Protein AF-A0A9D2BY77-F1 (afdb_monomer_lite)

Structure (mmCIF, N/CA/C/O backbone):
data_AF-A0A9D2BY77-F1
#
_entry.id   AF-A0A9D2BY77-F1
#
loop_
_atom_site.group_PDB
_atom_site.id
_atom_site.type_symbol
_atom_site.label_atom_id
_atom_site.label_alt_id
_atom_site.label_comp_id
_atom_site.label_asym_id
_atom_site.label_entity_id
_atom_site.label_seq_id
_atom_site.pdbx_PDB_ins_code
_atom_site.Cartn_x
_atom_site.Cartn_y
_atom_site.Cartn_z
_atom_site.occupancy
_atom_site.B_iso_or_equiv
_atom_site.auth_seq_id
_atom_site.auth_comp_id
_atom_site.auth_asym_id
_atom_site.auth_atom_id
_atom_site.pdbx_PDB_model_num
ATOM 1 N N . MET A 1 1 ? 2.249 -3.096 -17.910 1.00 87.75 1 MET A N 1
ATOM 2 C CA . MET A 1 1 ? 3.053 -2.741 -16.717 1.00 87.75 1 MET A CA 1
ATOM 3 C C . MET A 1 1 ? 3.579 -1.330 -16.914 1.00 87.75 1 MET A C 1
ATOM 5 O O . MET A 1 1 ? 4.330 -1.114 -17.855 1.00 87.75 1 MET A O 1
ATOM 9 N N . ILE A 1 2 ? 3.161 -0.394 -16.065 1.00 91.25 2 ILE A N 1
ATOM 10 C CA . ILE A 1 2 ? 3.477 1.042 -16.143 1.00 91.25 2 ILE A CA 1
ATOM 11 C C . ILE A 1 2 ? 4.696 1.372 -15.283 1.00 91.25 2 ILE A C 1
ATOM 13 O O . ILE A 1 2 ? 5.605 2.080 -15.707 1.00 91.25 2 ILE A O 1
ATOM 17 N N . LEU A 1 3 ? 4.724 0.842 -14.060 1.00 93.25 3 LEU A N 1
ATOM 18 C CA . LEU A 1 3 ? 5.767 1.127 -13.084 1.00 93.25 3 LEU A CA 1
ATOM 19 C C . LEU A 1 3 ? 6.097 -0.130 -12.286 1.00 93.25 3 LEU A C 1
ATOM 21 O O . LEU A 1 3 ? 5.210 -0.898 -11.926 1.00 93.25 3 LEU A O 1
ATOM 25 N N . ARG A 1 4 ? 7.379 -0.315 -11.967 1.00 94.44 4 ARG A N 1
ATOM 26 C CA . ARG A 1 4 ? 7.849 -1.388 -11.088 1.00 94.44 4 ARG A CA 1
ATOM 27 C C . ARG A 1 4 ? 8.745 -0.840 -9.981 1.00 94.44 4 ARG A C 1
ATOM 29 O O . ARG A 1 4 ? 9.755 -0.176 -10.245 1.00 94.44 4 ARG A O 1
ATOM 36 N N . ILE A 1 5 ? 8.399 -1.174 -8.743 1.00 94.25 5 ILE A N 1
ATOM 37 C CA . ILE A 1 5 ? 9.109 -0.798 -7.521 1.00 94.25 5 ILE A CA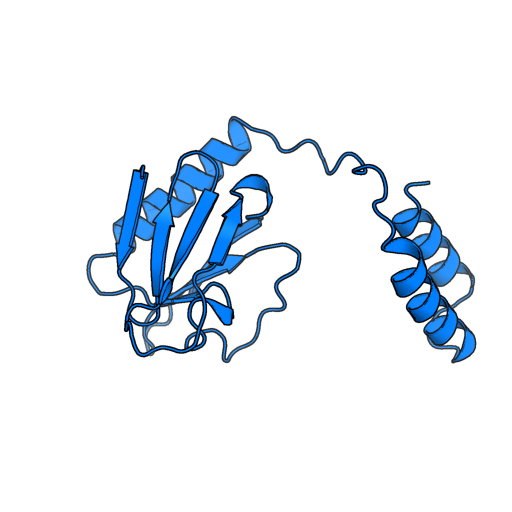 1
ATOM 38 C C . ILE A 1 5 ? 9.574 -2.074 -6.818 1.00 94.25 5 ILE A C 1
ATOM 40 O O . ILE A 1 5 ? 8.787 -2.778 -6.193 1.00 94.25 5 ILE A O 1
ATOM 44 N N . THR A 1 6 ? 10.868 -2.373 -6.907 1.00 94.12 6 THR A N 1
ATOM 45 C CA . THR A 1 6 ? 11.474 -3.508 -6.196 1.00 94.12 6 THR A CA 1
ATOM 46 C C . THR A 1 6 ? 11.789 -3.103 -4.760 1.00 94.12 6 THR A C 1
ATOM 48 O O . THR A 1 6 ? 12.708 -2.318 -4.529 1.00 94.12 6 THR A O 1
ATOM 51 N N . GLY A 1 7 ? 11.028 -3.606 -3.793 1.00 90.62 7 GLY A N 1
ATOM 52 C CA . GLY A 1 7 ? 11.267 -3.345 -2.380 1.00 90.62 7 GLY A CA 1
ATOM 53 C C . GLY A 1 7 ? 11.995 -4.466 -1.649 1.00 90.62 7 GLY A C 1
ATOM 54 O O . GLY A 1 7 ? 12.227 -5.544 -2.193 1.00 90.62 7 GLY A O 1
ATOM 55 N N . GLY A 1 8 ? 12.326 -4.209 -0.383 1.00 89.94 8 GLY A N 1
ATOM 56 C CA . GLY A 1 8 ? 12.996 -5.188 0.484 1.00 89.94 8 GLY A CA 1
ATOM 57 C C . GLY A 1 8 ? 12.108 -6.379 0.865 1.00 89.94 8 GLY A C 1
ATOM 58 O O . GLY A 1 8 ? 12.584 -7.502 0.959 1.00 89.94 8 GLY A O 1
ATOM 59 N N . THR A 1 9 ? 10.805 -6.147 1.045 1.00 90.62 9 THR A N 1
ATOM 60 C CA . THR A 1 9 ? 9.824 -7.185 1.410 1.00 90.62 9 THR A CA 1
ATOM 61 C C . THR A 1 9 ? 9.049 -7.716 0.214 1.00 90.62 9 THR A C 1
ATOM 63 O O . THR A 1 9 ? 8.653 -8.880 0.181 1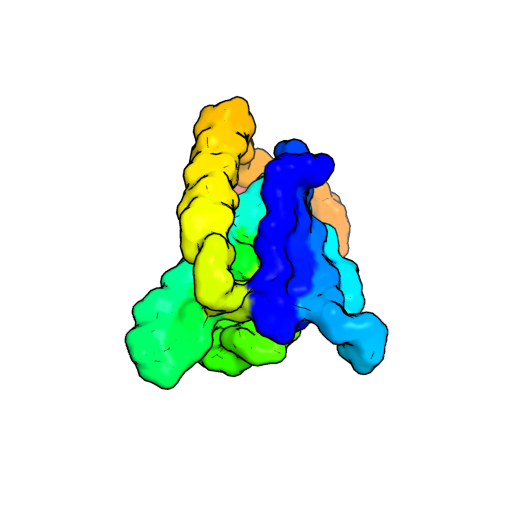.00 90.62 9 THR A O 1
ATOM 66 N N . SER A 1 10 ? 8.745 -6.841 -0.741 1.00 92.62 10 SER A N 1
ATOM 67 C CA . SER A 1 10 ? 7.868 -7.146 -1.865 1.00 92.62 10 SER A CA 1
ATOM 68 C C . SER A 1 10 ? 8.195 -6.259 -3.057 1.00 92.62 10 SER A C 1
ATOM 70 O O . SER A 1 10 ? 8.748 -5.169 -2.912 1.00 92.62 10 SER A O 1
ATOM 72 N N . ILE A 1 11 ? 7.823 -6.721 -4.238 1.00 94.94 11 ILE A N 1
ATOM 73 C CA . ILE A 1 11 ? 7.885 -6.013 -5.506 1.00 94.94 11 ILE A CA 1
ATOM 74 C C . ILE A 1 11 ? 6.473 -5.524 -5.808 1.00 94.94 11 ILE A C 1
ATOM 76 O O . ILE A 1 11 ? 5.534 -6.315 -5.808 1.00 94.94 11 ILE A O 1
ATOM 80 N N . LEU A 1 12 ? 6.330 -4.227 -6.061 1.00 95.94 12 LEU A N 1
ATOM 81 C CA . LEU A 1 12 ? 5.085 -3.629 -6.526 1.00 95.94 12 LEU A CA 1
ATOM 82 C C . LEU A 1 12 ? 5.166 -3.384 -8.026 1.00 95.94 12 LEU A C 1
ATOM 84 O O . LEU A 1 12 ? 6.120 -2.777 -8.515 1.00 95.94 12 LEU A O 1
ATOM 88 N N . GLU A 1 13 ? 4.138 -3.811 -8.739 1.00 95.75 13 GLU A N 1
ATOM 89 C CA . GLU A 1 13 ? 3.970 -3.597 -10.168 1.00 95.75 13 GLU A CA 1
ATOM 90 C C . GLU A 1 13 ? 2.637 -2.915 -10.417 1.00 95.75 13 GLU A C 1
ATOM 92 O O . GLU A 1 13 ? 1.576 -3.449 -10.110 1.00 95.75 13 GLU A O 1
ATOM 97 N N . LEU A 1 14 ? 2.706 -1.709 -10.958 1.00 94.88 14 LEU A N 1
ATOM 98 C CA . LEU A 1 14 ? 1.555 -0.928 -11.363 1.00 94.88 14 LEU A CA 1
ATOM 99 C C . LEU A 1 14 ? 1.182 -1.285 -12.803 1.00 94.88 14 LEU A C 1
ATOM 101 O O . LEU A 1 14 ? 2.033 -1.271 -13.702 1.00 94.88 14 LEU A O 1
ATOM 105 N N . TYR A 1 15 ? -0.095 -1.552 -13.017 1.00 92.81 15 TYR A N 1
ATOM 106 C CA . TYR A 1 15 ? -0.746 -1.716 -14.312 1.00 92.81 15 TYR A CA 1
ATOM 107 C C . TYR A 1 15 ? -1.813 -0.628 -14.481 1.00 92.81 15 TYR A C 1
ATOM 109 O O . TYR A 1 15 ? -1.949 0.239 -13.622 1.00 92.81 15 TYR A O 1
ATOM 117 N N . GLU A 1 16 ? -2.524 -0.655 -15.605 1.00 87.62 16 GLU A N 1
ATOM 118 C CA . GLU A 1 16 ? -3.525 0.359 -15.962 1.00 87.62 16 GLU A CA 1
ATOM 119 C C . GLU A 1 16 ? -4.751 0.336 -15.043 1.00 87.62 16 GLU A C 1
ATOM 121 O O . GLU A 1 16 ? -5.296 1.391 -14.742 1.00 87.62 16 GLU A O 1
ATOM 126 N N . ASP A 1 17 ? -5.152 -0.840 -14.556 1.00 87.25 17 ASP A N 1
ATOM 127 C CA . ASP A 1 17 ? -6.343 -1.027 -13.716 1.00 87.25 17 ASP A CA 1
ATOM 128 C C . ASP A 1 17 ? -6.040 -1.642 -12.338 1.00 87.25 17 ASP A C 1
ATOM 130 O O . ASP A 1 17 ? -6.908 -1.676 -11.467 1.00 87.25 17 ASP A O 1
ATOM 134 N N . GLN A 1 18 ? -4.811 -2.116 -12.103 1.00 91.56 18 GLN A N 1
ATOM 135 C CA . GLN A 1 18 ? -4.462 -2.888 -10.907 1.00 91.56 18 GLN A CA 1
ATOM 136 C C . GLN A 1 18 ? -3.005 -2.717 -10.457 1.00 91.56 18 GLN A C 1
ATOM 138 O O . GLN A 1 18 ? -2.111 -2.352 -11.219 1.00 91.56 18 GLN A O 1
ATOM 143 N N . ILE A 1 19 ? -2.754 -3.050 -9.195 1.00 94.38 19 ILE A N 1
ATOM 144 C CA . ILE A 1 19 ? -1.438 -3.171 -8.575 1.00 94.38 19 ILE A CA 1
ATOM 145 C C . ILE A 1 19 ? -1.202 -4.637 -8.224 1.00 94.38 19 ILE A C 1
ATOM 147 O O . ILE A 1 19 ? -1.999 -5.250 -7.520 1.00 94.38 19 ILE A O 1
ATOM 151 N N . VAL A 1 20 ? -0.077 -5.190 -8.659 1.00 95.06 20 VAL A N 1
ATOM 152 C CA . VAL A 1 20 ? 0.363 -6.537 -8.292 1.00 95.06 20 VAL A CA 1
ATOM 153 C C . VAL A 1 20 ? 1.512 -6.431 -7.296 1.00 95.06 20 VAL A C 1
ATOM 155 O O . VAL A 1 20 ? 2.503 -5.741 -7.524 1.00 95.06 20 VAL A O 1
ATOM 158 N N . LEU A 1 21 ? 1.371 -7.117 -6.170 1.00 94.19 21 LEU A N 1
ATOM 159 C CA . LEU A 1 21 ? 2.346 -7.219 -5.094 1.00 94.19 21 LEU A CA 1
ATOM 160 C C . LEU A 1 21 ? 2.892 -8.641 -5.071 1.00 94.19 21 LEU A C 1
ATOM 162 O O . LEU A 1 21 ? 2.156 -9.583 -4.791 1.00 94.19 21 LEU A O 1
ATOM 166 N N . ARG A 1 22 ? 4.186 -8.793 -5.337 1.00 93.62 22 ARG A N 1
ATOM 167 C CA . ARG A 1 22 ? 4.885 -10.084 -5.329 1.00 93.62 22 ARG A CA 1
ATOM 168 C C . ARG A 1 22 ? 5.906 -10.125 -4.198 1.00 93.62 22 ARG A C 1
ATOM 170 O O . ARG A 1 22 ? 6.496 -9.084 -3.910 1.00 93.62 22 ARG A O 1
ATOM 177 N N . PRO A 1 23 ? 6.147 -11.265 -3.540 1.00 93.00 23 PRO A N 1
ATOM 178 C CA . PRO A 1 23 ? 7.270 -11.371 -2.616 1.00 93.00 23 PRO A CA 1
ATOM 179 C C . PRO A 1 23 ? 8.596 -11.142 -3.363 1.00 93.00 23 PRO A C 1
ATOM 181 O O . PRO A 1 23 ? 8.732 -11.493 -4.534 1.00 93.00 23 PRO A O 1
ATOM 184 N N . THR A 1 24 ? 9.571 -10.504 -2.707 1.00 89.81 24 THR A N 1
ATOM 185 C CA . THR A 1 24 ? 10.892 -10.265 -3.323 1.00 89.81 24 THR A CA 1
ATOM 186 C C . THR A 1 24 ? 11.743 -11.534 -3.360 1.00 89.81 24 THR A C 1
ATOM 188 O O . THR A 1 24 ? 12.561 -11.693 -4.264 1.00 89.81 24 THR A O 1
ATOM 191 N N . VAL A 1 25 ? 11.561 -12.429 -2.386 1.00 84.75 25 VAL A N 1
ATOM 192 C CA . VAL A 1 25 ? 12.252 -13.720 -2.322 1.00 84.75 25 VAL A CA 1
ATOM 193 C C . VAL A 1 25 ? 11.283 -14.829 -2.723 1.00 84.75 25 VAL A C 1
ATOM 195 O O . VAL A 1 25 ? 10.160 -14.869 -2.240 1.00 84.75 25 VAL A O 1
ATOM 198 N N . ASP A 1 26 ? 11.711 -15.706 -3.627 1.00 73.50 26 ASP A N 1
ATOM 199 C CA . ASP A 1 26 ? 10.861 -16.766 -4.196 1.00 73.50 26 ASP A CA 1
ATOM 200 C C . ASP A 1 26 ? 10.532 -17.864 -3.167 1.00 73.50 26 ASP A C 1
ATOM 202 O O . ASP A 1 26 ? 9.486 -18.495 -3.220 1.00 73.50 26 ASP A O 1
ATOM 206 N N . SER A 1 27 ? 11.398 -18.033 -2.160 1.00 71.12 27 SER A N 1
ATOM 207 C CA . SER A 1 27 ? 11.184 -18.931 -1.014 1.00 71.12 27 SER A CA 1
ATOM 208 C C . SER A 1 27 ? 10.243 -18.361 0.056 1.00 71.12 27 SER A C 1
ATOM 210 O O . SER A 1 27 ? 10.148 -18.922 1.147 1.00 71.12 27 SER A O 1
ATOM 212 N N . ASP A 1 28 ? 9.612 -17.218 -0.207 1.00 74.62 28 ASP A N 1
ATOM 213 C CA . ASP A 1 28 ? 8.636 -16.628 0.696 1.00 74.62 28 ASP A CA 1
ATOM 214 C C . ASP A 1 28 ? 7.266 -17.289 0.508 1.00 74.62 28 ASP A C 1
ATOM 216 O O . ASP A 1 28 ? 6.723 -17.299 -0.592 1.00 74.62 28 ASP A O 1
ATOM 220 N N . ASP A 1 29 ? 6.681 -17.801 1.590 1.00 78.38 29 ASP A N 1
ATOM 221 C CA . ASP A 1 29 ? 5.361 -18.449 1.563 1.00 78.38 29 ASP A CA 1
ATOM 222 C C . ASP A 1 29 ? 4.214 -17.452 1.282 1.00 78.38 29 ASP A C 1
ATOM 224 O O . ASP A 1 29 ? 3.076 -17.843 1.023 1.00 78.38 29 ASP A O 1
ATOM 228 N N . ARG A 1 30 ? 4.481 -16.135 1.322 1.00 83.00 30 ARG A N 1
ATOM 229 C CA . ARG A 1 30 ? 3.442 -15.128 1.098 1.00 83.00 30 ARG A CA 1
ATOM 230 C C . ARG A 1 30 ? 3.017 -15.108 -0.378 1.00 83.00 30 ARG A C 1
ATOM 232 O O . ARG A 1 30 ? 3.850 -14.890 -1.260 1.00 83.00 30 ARG A O 1
ATOM 239 N N . PRO A 1 31 ? 1.710 -15.219 -0.675 1.00 85.81 31 PRO A N 1
ATOM 240 C CA . PRO A 1 31 ? 1.236 -15.240 -2.049 1.00 85.81 31 PRO A CA 1
ATOM 241 C C . PRO A 1 31 ? 1.414 -13.886 -2.743 1.00 85.81 31 PRO A C 1
ATOM 243 O O . PRO A 1 31 ? 1.482 -12.819 -2.117 1.00 85.81 31 PRO A O 1
ATOM 246 N N . THR A 1 32 ? 1.425 -13.943 -4.075 1.00 91.12 32 THR A N 1
ATOM 247 C CA . THR A 1 32 ? 1.235 -12.760 -4.919 1.00 91.12 32 THR A CA 1
ATOM 248 C C . THR A 1 32 ? -0.184 -12.233 -4.732 1.00 91.12 32 THR A C 1
ATOM 250 O O . THR A 1 32 ? -1.145 -12.998 -4.778 1.00 91.12 32 THR A O 1
ATOM 253 N N . LYS A 1 33 ? -0.320 -10.922 -4.537 1.00 90.06 33 LYS A N 1
ATOM 254 C CA . LYS A 1 33 ? -1.601 -10.254 -4.319 1.00 90.06 33 LYS A CA 1
ATOM 255 C C . LYS A 1 33 ? -1.871 -9.254 -5.431 1.00 90.06 33 LYS A C 1
ATOM 257 O O . LYS A 1 33 ? -1.040 -8.394 -5.702 1.00 90.06 33 LYS A O 1
ATOM 262 N N . THR A 1 34 ? -3.051 -9.337 -6.026 1.00 92.94 34 THR A N 1
ATOM 263 C CA . THR A 1 34 ? -3.523 -8.379 -7.028 1.00 92.94 34 THR A CA 1
ATOM 264 C C . THR A 1 34 ? -4.580 -7.488 -6.391 1.00 92.94 34 THR A C 1
ATOM 266 O O . THR A 1 34 ? -5.522 -7.988 -5.783 1.00 92.94 34 THR A O 1
ATOM 269 N N . ILE A 1 35 ? -4.401 -6.174 -6.492 1.00 89.62 35 ILE A N 1
ATOM 270 C CA . ILE A 1 35 ? -5.274 -5.156 -5.909 1.00 89.62 35 ILE A CA 1
ATOM 271 C C . ILE A 1 35 ? -5.745 -4.239 -7.042 1.00 89.62 35 ILE A C 1
ATOM 273 O O . ILE A 1 35 ? -4.921 -3.499 -7.577 1.00 89.62 35 ILE A O 1
ATOM 277 N N . PRO A 1 36 ? -7.033 -4.248 -7.414 1.00 89.75 36 PRO A N 1
ATOM 278 C CA . PRO A 1 36 ? -7.577 -3.295 -8.380 1.00 89.75 36 PRO A CA 1
ATOM 279 C C . PRO A 1 36 ? -7.361 -1.854 -7.904 1.00 89.75 36 PRO A C 1
ATOM 281 O O . PRO A 1 36 ? -7.562 -1.565 -6.724 1.00 89.75 36 PRO A O 1
ATOM 284 N N . LEU A 1 37 ? -6.992 -0.937 -8.801 1.00 85.75 37 LEU A N 1
ATOM 285 C CA . LEU A 1 37 ? -6.761 0.478 -8.481 1.00 85.75 37 LEU A CA 1
ATOM 286 C C . LEU A 1 37 ? -8.002 1.158 -7.896 1.00 85.75 37 LEU A C 1
ATOM 288 O O . LEU A 1 37 ? -7.871 2.048 -7.058 1.00 85.75 37 LEU A O 1
ATOM 292 N N . ASP A 1 38 ? -9.193 0.690 -8.269 1.00 84.25 38 ASP A N 1
ATOM 293 C CA . ASP A 1 38 ? -10.461 1.141 -7.691 1.00 84.25 38 ASP A CA 1
ATOM 294 C C . ASP A 1 38 ? -10.558 0.840 -6.180 1.00 84.25 38 ASP A C 1
ATOM 296 O O . ASP A 1 38 ? -10.958 1.693 -5.387 1.00 84.25 38 ASP A O 1
ATOM 300 N N . GLN A 1 39 ? -10.053 -0.321 -5.746 1.00 85.69 39 GLN A N 1
ATOM 301 C CA . GLN A 1 39 ? -10.001 -0.703 -4.330 1.00 85.69 39 GLN A CA 1
ATOM 302 C C . GLN A 1 39 ? -8.872 -0.009 -3.561 1.00 85.69 39 GLN A C 1
ATOM 304 O O . GLN A 1 39 ? -8.845 -0.044 -2.327 1.00 85.69 39 GLN A O 1
ATOM 309 N N . VAL A 1 40 ? -7.919 0.617 -4.254 1.00 88.75 40 VAL A N 1
ATOM 310 C CA . VAL A 1 40 ? -6.843 1.362 -3.603 1.00 88.75 40 VAL A CA 1
ATOM 311 C C . VAL A 1 40 ? -7.395 2.703 -3.145 1.00 88.75 40 VAL A C 1
ATOM 313 O O . VAL A 1 40 ? -7.688 3.587 -3.945 1.00 88.75 40 VAL A O 1
ATOM 316 N N . SER A 1 41 ? -7.506 2.894 -1.835 1.00 83.19 41 SER A N 1
ATOM 317 C CA . SER A 1 41 ? -7.916 4.173 -1.257 1.00 83.19 41 SER A CA 1
ATOM 318 C C . SER A 1 41 ? -6.793 5.204 -1.363 1.00 83.19 41 SER A C 1
ATOM 320 O O . SER A 1 41 ? -7.017 6.321 -1.817 1.00 83.19 41 SER A O 1
ATOM 322 N N . MET A 1 42 ? -5.577 4.835 -0.952 1.00 84.38 42 MET A N 1
ATOM 323 C CA . MET A 1 42 ? -4.391 5.691 -1.039 1.00 84.38 42 MET A CA 1
ATOM 324 C C . MET A 1 42 ? -3.102 4.877 -0.917 1.00 84.38 42 MET A C 1
ATOM 326 O O . MET A 1 42 ? -3.092 3.778 -0.361 1.00 84.38 42 MET A O 1
ATOM 330 N N . ILE A 1 43 ? -1.986 5.461 -1.348 1.00 89.62 43 ILE A N 1
ATOM 331 C CA . ILE A 1 43 ? -0.652 4.952 -1.025 1.00 89.62 43 ILE A CA 1
ATOM 332 C C . ILE A 1 43 ? -0.129 5.719 0.184 1.00 89.62 43 ILE A C 1
ATOM 334 O O . ILE A 1 43 ? 0.154 6.917 0.102 1.00 89.62 43 ILE A O 1
ATOM 338 N N . TRP A 1 44 ? -0.003 5.027 1.314 1.00 88.19 44 TRP A N 1
ATOM 339 C CA . TRP A 1 44 ? 0.591 5.592 2.518 1.00 88.19 44 TRP A CA 1
ATOM 340 C C . TRP A 1 44 ? 2.098 5.349 2.519 1.00 88.19 44 TRP A C 1
ATOM 342 O O . TRP A 1 44 ? 2.545 4.255 2.191 1.00 88.19 44 TRP A O 1
ATOM 352 N N . VAL A 1 45 ? 2.892 6.351 2.897 1.00 89.81 45 VAL A N 1
ATOM 353 C CA . VAL A 1 45 ? 4.358 6.259 2.907 1.00 89.81 45 VAL A CA 1
ATOM 354 C C . VAL A 1 45 ? 4.881 6.579 4.299 1.00 89.81 45 VAL A C 1
ATOM 356 O O . VAL A 1 45 ? 4.734 7.697 4.791 1.00 89.81 45 VAL A O 1
ATOM 359 N N . SER A 1 46 ? 5.541 5.609 4.925 1.00 85.88 46 SER A N 1
ATOM 360 C CA . SER A 1 46 ? 6.245 5.800 6.187 1.00 85.88 46 SER A CA 1
ATOM 361 C C . SER A 1 46 ? 7.636 6.366 5.924 1.00 85.88 46 SER A C 1
ATOM 363 O O . SER A 1 46 ? 8.542 5.657 5.489 1.00 85.88 46 SER A O 1
ATOM 365 N N . ARG A 1 47 ? 7.814 7.661 6.197 1.00 77.69 47 ARG A N 1
ATOM 366 C CA . ARG A 1 47 ? 9.105 8.358 6.112 1.00 77.69 47 ARG A CA 1
ATOM 367 C C . ARG A 1 47 ? 9.731 8.425 7.505 1.00 77.69 47 ARG A C 1
ATOM 369 O O . ARG A 1 47 ? 9.722 9.464 8.155 1.00 77.69 47 ARG A O 1
ATOM 376 N N . SER A 1 48 ? 10.193 7.283 8.012 1.00 74.50 48 SER A N 1
ATOM 377 C CA . SER A 1 48 ? 10.922 7.236 9.285 1.00 74.50 48 SER A CA 1
ATOM 378 C C . SER A 1 48 ? 12.413 7.474 9.041 1.00 74.50 48 SER A C 1
ATOM 380 O O . SER A 1 48 ? 12.996 6.825 8.184 1.00 74.50 48 SER A O 1
ATOM 382 N N . PHE A 1 49 ? 13.042 8.373 9.803 1.00 67.62 49 PHE A N 1
ATOM 383 C CA . PHE A 1 49 ? 14.487 8.646 9.695 1.00 67.62 49 PHE A CA 1
ATOM 384 C C . PHE A 1 49 ? 15.371 7.573 10.358 1.00 67.62 49 PHE A C 1
ATOM 386 O O . PHE A 1 49 ? 16.554 7.484 10.054 1.00 67.62 49 PHE A O 1
ATOM 393 N N . PHE A 1 50 ? 14.807 6.744 11.244 1.00 77.06 50 PHE A N 1
ATOM 394 C CA . PHE A 1 50 ? 15.541 5.721 12.008 1.00 77.06 50 PHE A CA 1
ATOM 395 C C . PHE A 1 50 ? 15.259 4.284 11.543 1.00 77.06 50 PHE A C 1
ATOM 397 O O . PHE A 1 50 ? 15.785 3.332 12.116 1.00 77.06 50 PHE A O 1
ATOM 404 N N . ARG A 1 51 ? 14.380 4.097 10.554 1.00 79.88 51 ARG A N 1
ATOM 405 C CA . ARG A 1 51 ? 13.965 2.782 10.042 1.00 79.88 51 ARG A CA 1
ATOM 406 C C . ARG A 1 51 ? 13.827 2.833 8.532 1.00 79.88 51 ARG A C 1
ATOM 408 O O . ARG A 1 51 ? 13.578 3.897 7.979 1.00 79.88 51 ARG A O 1
ATOM 415 N N . THR A 1 52 ? 13.928 1.675 7.887 1.00 83.69 52 THR A N 1
ATOM 416 C CA . THR A 1 52 ? 13.695 1.557 6.447 1.00 83.69 52 THR A CA 1
ATOM 417 C C . THR A 1 52 ? 12.313 2.123 6.106 1.00 83.69 52 THR A C 1
ATOM 419 O O . THR A 1 52 ? 11.315 1.644 6.661 1.00 83.69 52 THR A O 1
ATOM 422 N N . PRO A 1 53 ? 12.228 3.145 5.237 1.00 89.94 53 PRO A N 1
ATOM 423 C CA . PRO A 1 53 ? 10.945 3.665 4.808 1.00 89.94 53 PRO A CA 1
ATOM 424 C C . PRO A 1 53 ? 10.186 2.579 4.051 1.00 89.94 53 PRO A C 1
ATOM 426 O O . PRO A 1 53 ? 10.773 1.710 3.406 1.00 89.94 53 PRO A O 1
ATOM 429 N N . TYR A 1 54 ? 8.866 2.614 4.124 1.00 91.44 54 TYR A N 1
ATOM 430 C CA . TYR A 1 54 ? 8.018 1.669 3.411 1.00 91.44 54 TYR A CA 1
ATOM 431 C C . TYR A 1 54 ? 6.774 2.373 2.900 1.00 91.44 54 TYR A C 1
ATOM 433 O O . TYR A 1 54 ? 6.307 3.340 3.502 1.00 91.44 54 TYR A O 1
ATOM 441 N N . LEU A 1 55 ? 6.249 1.891 1.784 1.00 93.31 55 LEU A N 1
ATOM 442 C CA . LEU A 1 55 ? 4.919 2.246 1.322 1.00 93.31 55 LEU A CA 1
ATOM 443 C C . LEU A 1 55 ? 3.953 1.123 1.688 1.00 93.31 55 LEU A C 1
ATOM 445 O O . LEU A 1 55 ? 4.332 -0.048 1.725 1.00 93.31 55 LEU A O 1
ATOM 449 N N . GLN A 1 56 ? 2.708 1.491 1.942 1.00 92.94 56 GLN A N 1
ATOM 450 C CA . GLN A 1 56 ? 1.605 0.582 2.192 1.00 92.94 56 GLN A CA 1
ATOM 451 C C . GLN A 1 56 ? 0.449 0.956 1.267 1.00 92.94 56 GLN A C 1
ATOM 453 O O . GLN A 1 56 ? -0.007 2.103 1.270 1.00 92.94 56 GLN A O 1
ATOM 458 N N . VAL A 1 57 ? -0.019 -0.006 0.474 1.00 93.31 57 VAL A N 1
ATOM 459 C CA . VAL A 1 57 ? -1.212 0.166 -0.362 1.00 93.31 57 VAL A CA 1
ATOM 460 C C . VAL A 1 57 ? -2.432 0.013 0.539 1.00 93.31 57 VAL A C 1
ATOM 462 O O . VAL A 1 57 ? -2.742 -1.088 1.001 1.00 93.31 57 VAL A O 1
ATOM 465 N N . VAL A 1 58 ? -3.098 1.128 0.834 1.00 88.31 58 VAL A N 1
ATOM 466 C CA . VAL A 1 58 ? -4.266 1.150 1.715 1.00 88.31 58 VAL A CA 1
ATOM 467 C C . VAL A 1 58 ? -5.503 0.817 0.897 1.00 88.31 58 VAL A C 1
ATOM 469 O O . VAL A 1 58 ? -5.846 1.533 -0.041 1.00 88.31 58 VAL A O 1
ATOM 472 N N . THR A 1 59 ? -6.168 -0.258 1.293 1.00 85.50 59 THR A N 1
ATOM 473 C CA . THR A 1 59 ? -7.466 -0.710 0.784 1.00 85.50 59 THR A CA 1
ATOM 474 C C . THR A 1 59 ? -8.492 -0.623 1.917 1.00 85.50 59 THR A C 1
ATOM 476 O O . THR A 1 59 ? -8.083 -0.705 3.079 1.00 85.50 59 THR A O 1
ATOM 479 N N . PRO A 1 60 ? -9.799 -0.482 1.636 1.00 78.88 60 PRO A N 1
ATOM 480 C CA . PRO A 1 60 ? -10.817 -0.285 2.675 1.00 78.88 60 PRO A CA 1
ATOM 481 C C . PRO A 1 60 ? -10.881 -1.432 3.699 1.00 78.88 60 PRO A C 1
ATOM 483 O O . PRO A 1 60 ? -11.144 -1.186 4.869 1.00 78.88 60 PRO A O 1
ATOM 486 N N . ASP A 1 61 ? -10.557 -2.656 3.280 1.00 78.44 61 ASP A N 1
ATOM 487 C CA . ASP A 1 61 ? -10.538 -3.855 4.131 1.00 78.44 61 ASP A CA 1
ATOM 488 C C . ASP A 1 61 ? -9.249 -4.006 4.976 1.00 78.44 61 ASP A C 1
ATOM 490 O O . ASP A 1 61 ? -9.145 -4.853 5.859 1.00 78.44 61 ASP A O 1
ATOM 494 N N . LEU A 1 62 ? -8.221 -3.180 4.735 1.00 79.75 62 LEU A N 1
ATOM 495 C CA . LEU A 1 62 ? -6.916 -3.361 5.373 1.00 79.75 62 LEU A CA 1
ATOM 496 C C . LEU A 1 62 ? -6.865 -2.741 6.775 1.00 79.75 62 LEU A C 1
ATOM 498 O O . LEU A 1 62 ? -6.740 -1.523 6.940 1.00 79.75 62 LEU A O 1
ATOM 502 N N . VAL A 1 63 ? -6.823 -3.599 7.794 1.00 79.56 63 VAL A N 1
ATOM 503 C CA . VAL A 1 63 ? -6.527 -3.200 9.175 1.00 79.56 63 VAL A CA 1
ATOM 504 C C . VAL A 1 63 ? -5.021 -2.980 9.344 1.00 79.56 63 VAL A C 1
ATOM 506 O O . VAL A 1 63 ? -4.232 -3.922 9.330 1.00 79.56 63 VAL A O 1
ATOM 509 N N . ARG A 1 64 ? -4.615 -1.719 9.522 1.00 78.75 64 ARG A N 1
ATOM 510 C CA . ARG A 1 64 ? -3.202 -1.327 9.652 1.00 78.75 64 ARG A CA 1
ATOM 511 C C . ARG A 1 64 ? -2.657 -1.572 11.058 1.00 78.75 64 ARG A C 1
ATOM 513 O O . ARG A 1 64 ? -3.262 -1.172 12.051 1.00 78.75 64 ARG A O 1
ATOM 520 N N . THR A 1 65 ? -1.456 -2.137 11.148 1.00 81.69 65 THR A N 1
ATOM 521 C CA . THR A 1 65 ? -0.735 -2.387 12.401 1.00 81.69 65 THR A CA 1
ATOM 522 C C . THR A 1 65 ? 0.718 -1.911 12.334 1.00 81.69 65 THR A C 1
ATOM 524 O O . THR A 1 65 ? 1.337 -1.819 11.278 1.00 81.69 65 THR A O 1
ATOM 527 N N . LYS A 1 66 ? 1.338 -1.662 13.496 1.00 74.06 66 LYS A N 1
ATOM 528 C CA . LYS A 1 66 ? 2.752 -1.237 13.569 1.00 74.06 66 LYS A CA 1
ATOM 529 C C . LYS A 1 66 ? 3.745 -2.281 13.028 1.00 74.06 66 LYS A C 1
ATOM 531 O O . LYS A 1 66 ? 4.893 -1.926 12.764 1.00 74.06 66 LYS A O 1
ATOM 536 N N . LYS A 1 67 ? 3.342 -3.553 12.913 1.00 82.12 67 LYS A N 1
ATOM 537 C CA . LYS A 1 67 ? 4.199 -4.652 12.436 1.00 82.12 67 LYS A CA 1
ATOM 538 C C . LYS A 1 67 ? 4.186 -4.802 10.911 1.00 82.12 67 LYS A C 1
ATOM 540 O O . LYS A 1 67 ? 5.064 -5.476 10.379 1.00 82.12 67 LYS A O 1
ATOM 545 N N . ASP A 1 68 ? 3.270 -4.124 10.217 1.00 85.19 68 ASP A N 1
ATOM 546 C CA . ASP A 1 68 ? 3.065 -4.249 8.767 1.00 85.19 68 ASP A CA 1
ATOM 547 C C . ASP A 1 68 ? 4.318 -3.949 7.943 1.00 85.19 68 ASP A C 1
ATOM 549 O O . ASP A 1 68 ? 4.512 -4.556 6.893 1.00 85.19 68 ASP A O 1
ATOM 553 N N . ALA A 1 69 ? 5.213 -3.098 8.459 1.00 84.12 69 ALA A N 1
ATOM 554 C CA . ALA A 1 69 ? 6.489 -2.718 7.844 1.00 84.12 69 ALA A CA 1
ATOM 555 C C . ALA A 1 69 ? 7.353 -3.904 7.353 1.00 84.12 69 ALA A C 1
ATOM 557 O O . ALA A 1 69 ? 8.211 -3.726 6.486 1.00 84.12 69 ALA A O 1
ATOM 558 N N . TYR A 1 70 ? 7.145 -5.103 7.909 1.00 86.75 70 TYR A N 1
ATOM 559 C CA . TYR A 1 70 ? 7.875 -6.331 7.567 1.00 86.75 70 TYR A CA 1
ATOM 560 C C . TYR A 1 70 ? 6.990 -7.413 6.929 1.00 86.75 70 TYR A C 1
ATOM 562 O O . TYR A 1 70 ? 7.491 -8.444 6.481 1.00 86.75 70 TYR A O 1
ATOM 570 N N . GLN A 1 71 ? 5.677 -7.186 6.862 1.00 86.81 71 GLN A N 1
ATOM 571 C CA . GLN A 1 71 ? 4.701 -8.187 6.430 1.00 86.81 71 GLN A CA 1
ATOM 572 C C . GLN A 1 71 ? 4.553 -8.286 4.908 1.00 86.81 71 GLN A C 1
ATOM 574 O O . GLN A 1 71 ? 4.002 -9.272 4.425 1.00 86.81 71 GLN A O 1
ATOM 579 N N . GLY A 1 72 ? 5.145 -7.379 4.127 1.00 88.81 72 GLY A N 1
ATOM 580 C CA . GLY A 1 72 ? 5.218 -7.552 2.673 1.00 88.81 72 GLY A CA 1
ATOM 581 C C . GLY A 1 72 ? 3.832 -7.619 2.025 1.00 88.81 72 GLY A C 1
ATOM 582 O O . GLY A 1 72 ? 2.929 -6.875 2.417 1.00 88.81 72 GLY A O 1
ATOM 583 N N . THR A 1 73 ? 3.633 -8.561 1.098 1.00 89.25 73 THR A N 1
ATOM 584 C CA . THR A 1 73 ? 2.361 -8.763 0.383 1.00 89.25 73 THR A CA 1
ATOM 585 C C . THR A 1 73 ? 1.175 -9.037 1.317 1.00 89.25 73 THR A C 1
ATOM 587 O O . THR A 1 73 ? 0.062 -8.618 1.005 1.00 89.25 73 THR A O 1
ATOM 590 N N . ALA A 1 74 ? 1.398 -9.628 2.500 1.00 87.56 74 ALA A N 1
ATOM 591 C CA . ALA A 1 74 ? 0.342 -9.903 3.479 1.00 87.56 74 ALA A CA 1
ATOM 592 C C . ALA A 1 74 ? -0.299 -8.628 4.058 1.00 87.56 74 ALA A C 1
ATOM 594 O O . ALA A 1 74 ? -1.501 -8.607 4.307 1.00 87.56 74 ALA A O 1
ATOM 595 N N . ALA A 1 75 ? 0.476 -7.550 4.223 1.00 89.19 75 ALA A N 1
ATOM 596 C CA . ALA A 1 75 ? -0.021 -6.255 4.711 1.00 89.19 75 ALA A CA 1
ATOM 597 C C . ALA A 1 75 ? -0.027 -5.163 3.631 1.00 89.19 75 ALA A C 1
ATOM 599 O O . ALA A 1 75 ? -0.110 -3.973 3.945 1.00 89.19 75 ALA A O 1
ATOM 600 N N . ASN A 1 76 ? 0.096 -5.561 2.364 1.00 93.44 76 ASN A N 1
ATOM 601 C CA . ASN A 1 76 ? 0.248 -4.672 1.216 1.00 93.44 76 ASN A CA 1
ATOM 602 C C . ASN A 1 76 ? 1.434 -3.691 1.343 1.00 93.44 76 ASN A C 1
ATOM 604 O O . ASN A 1 76 ? 1.354 -2.541 0.905 1.00 93.44 76 ASN A O 1
ATOM 608 N N . VAL A 1 77 ? 2.523 -4.125 1.979 1.00 93.31 77 VAL A N 1
ATOM 609 C CA . VAL A 1 77 ? 3.694 -3.302 2.286 1.00 93.31 77 VAL A CA 1
ATOM 610 C C . VAL A 1 77 ? 4.859 -3.602 1.356 1.00 93.31 77 VAL A C 1
ATOM 612 O O . VAL A 1 77 ? 5.255 -4.746 1.151 1.00 93.31 77 VAL A O 1
ATOM 615 N N . VAL A 1 78 ? 5.491 -2.539 0.872 1.00 94.00 78 VAL A N 1
ATOM 616 C CA . VAL A 1 78 ? 6.733 -2.590 0.101 1.00 94.00 78 VAL A CA 1
ATOM 617 C C . VAL A 1 78 ? 7.752 -1.698 0.795 1.00 94.00 78 VAL A C 1
ATOM 619 O O . VAL A 1 78 ? 7.601 -0.477 0.849 1.00 94.00 78 VAL A O 1
ATOM 622 N N . GLN A 1 79 ? 8.810 -2.297 1.343 1.00 93.50 79 GLN A N 1
ATOM 623 C CA . GLN A 1 79 ? 9.942 -1.523 1.854 1.00 93.50 79 GLN A CA 1
ATOM 624 C C . GLN A 1 79 ? 10.626 -0.767 0.720 1.00 93.50 79 GLN A C 1
ATOM 626 O O . GLN A 1 79 ? 11.043 -1.361 -0.272 1.00 93.50 79 GLN A O 1
ATOM 631 N N . ILE A 1 80 ? 10.767 0.542 0.872 1.00 92.25 80 ILE A N 1
ATOM 632 C CA . ILE A 1 80 ? 11.312 1.419 -0.153 1.00 92.25 80 ILE A CA 1
ATOM 633 C C . ILE A 1 80 ? 12.833 1.343 -0.080 1.00 92.25 80 ILE A C 1
ATOM 635 O O . ILE A 1 80 ? 13.458 1.825 0.864 1.00 92.25 80 ILE A O 1
ATOM 639 N N . MET A 1 81 ? 13.430 0.729 -1.097 1.00 90.62 81 MET A N 1
ATOM 640 C CA . MET A 1 81 ? 14.880 0.711 -1.261 1.00 90.62 81 MET A CA 1
ATOM 641 C C . MET A 1 81 ? 15.414 2.092 -1.677 1.00 90.62 81 MET A C 1
ATOM 643 O O . MET A 1 81 ? 14.683 2.875 -2.301 1.00 90.62 81 MET A O 1
ATOM 647 N N . PRO A 1 82 ? 16.690 2.398 -1.381 1.00 88.19 82 PRO A N 1
ATOM 648 C CA . PRO A 1 82 ? 17.352 3.591 -1.896 1.00 88.19 82 PRO A CA 1
ATOM 649 C C . PRO A 1 82 ? 17.182 3.703 -3.420 1.00 88.19 82 PRO A C 1
ATOM 651 O O . PRO A 1 82 ? 17.331 2.721 -4.141 1.00 88.19 82 PRO A O 1
ATOM 654 N N . GLY A 1 83 ? 16.819 4.890 -3.910 1.00 87.69 83 GLY A N 1
ATOM 655 C CA . GLY A 1 83 ? 16.581 5.144 -5.339 1.00 87.69 83 GLY A CA 1
ATOM 656 C C . GLY A 1 83 ? 15.162 4.846 -5.842 1.00 87.69 83 GLY A C 1
ATOM 657 O O . GLY A 1 83 ? 14.803 5.298 -6.925 1.00 87.69 83 GLY A O 1
ATOM 658 N N . ASN A 1 84 ? 14.311 4.170 -5.061 1.00 91.25 84 ASN A N 1
ATOM 659 C CA . ASN A 1 84 ? 12.916 3.926 -5.451 1.00 91.25 84 ASN A CA 1
ATOM 660 C C . ASN A 1 84 ? 11.932 5.002 -4.975 1.00 91.25 84 ASN A C 1
ATOM 662 O O . ASN A 1 84 ? 10.805 5.032 -5.455 1.00 91.25 84 ASN A O 1
ATOM 666 N N . MET A 1 85 ? 12.347 5.914 -4.094 1.00 89.31 85 MET A N 1
ATOM 667 C CA . MET A 1 85 ? 11.531 7.045 -3.631 1.00 89.31 85 MET A CA 1
ATOM 668 C C . MET A 1 85 ? 10.847 7.852 -4.760 1.00 89.31 85 MET A C 1
ATOM 670 O O . MET A 1 85 ? 9.641 8.061 -4.651 1.00 89.31 85 MET A O 1
ATOM 674 N N . PRO A 1 86 ? 11.527 8.247 -5.862 1.00 91.94 86 PRO A N 1
ATOM 675 C CA . PRO A 1 86 ? 10.863 8.956 -6.965 1.00 91.94 86 PRO A CA 1
ATOM 676 C C . PRO A 1 86 ? 9.778 8.116 -7.650 1.00 91.94 86 PRO A C 1
ATOM 678 O O . PRO A 1 86 ? 8.776 8.648 -8.110 1.00 91.94 86 PRO A O 1
ATOM 681 N N . LYS A 1 87 ? 9.924 6.787 -7.671 1.00 93.06 87 LYS A N 1
ATOM 682 C CA . LYS A 1 87 ? 8.882 5.900 -8.201 1.00 93.06 87 LYS A CA 1
ATOM 683 C C . LYS A 1 87 ? 7.665 5.851 -7.284 1.00 93.06 87 LYS A C 1
ATOM 685 O O . LYS A 1 87 ? 6.549 5.734 -7.766 1.00 93.06 87 LYS A O 1
ATOM 690 N N . VAL A 1 88 ? 7.865 5.928 -5.968 1.00 91.06 88 VAL A N 1
ATOM 691 C CA . VAL A 1 88 ? 6.750 5.997 -5.011 1.00 91.06 88 VAL A CA 1
ATOM 692 C C . VAL A 1 88 ? 5.950 7.278 -5.215 1.00 91.06 88 VAL A C 1
ATOM 694 O O . VAL A 1 88 ? 4.726 7.230 -5.202 1.00 91.06 88 VAL A O 1
ATOM 697 N N . ASP A 1 89 ? 6.637 8.393 -5.453 1.00 90.56 89 ASP A N 1
ATOM 698 C CA . ASP A 1 89 ? 6.003 9.669 -5.788 1.00 90.56 89 ASP A CA 1
ATOM 699 C C . ASP A 1 89 ? 5.198 9.566 -7.094 1.00 90.56 89 ASP A C 1
ATOM 701 O O . ASP A 1 89 ? 4.000 9.844 -7.109 1.00 90.56 89 ASP A O 1
ATOM 705 N N . GLN A 1 90 ? 5.800 8.999 -8.145 1.00 92.19 90 GLN A N 1
ATOM 706 C CA . GLN A 1 90 ? 5.113 8.736 -9.412 1.00 92.19 90 GLN A CA 1
ATOM 707 C C . GLN A 1 90 ? 3.889 7.818 -9.242 1.00 92.19 90 GLN A C 1
ATOM 709 O O . GLN A 1 90 ? 2.861 8.037 -9.877 1.00 92.19 90 GLN A O 1
ATOM 714 N N . LEU A 1 91 ? 3.966 6.802 -8.376 1.00 91.75 91 LEU A N 1
ATOM 715 C CA . LEU A 1 91 ? 2.834 5.930 -8.050 1.00 91.75 91 LEU A CA 1
ATOM 716 C C . LEU A 1 91 ? 1.708 6.703 -7.346 1.00 91.75 91 LEU A C 1
ATOM 718 O O . LEU A 1 91 ? 0.540 6.506 -7.672 1.00 91.75 91 LEU A O 1
ATOM 722 N N . GLN A 1 92 ? 2.045 7.568 -6.383 1.00 89.00 92 GLN A N 1
ATOM 723 C CA . GLN A 1 92 ? 1.069 8.418 -5.695 1.00 89.00 92 GLN A CA 1
ATOM 724 C C . GLN A 1 92 ? 0.365 9.355 -6.676 1.00 89.00 92 GLN A C 1
ATOM 726 O O . GLN A 1 92 ? -0.860 9.464 -6.643 1.00 89.00 92 GLN A O 1
ATOM 731 N N . GLN A 1 93 ? 1.133 9.984 -7.564 1.00 87.75 93 GLN A N 1
ATOM 732 C CA . GLN A 1 93 ? 0.603 10.871 -8.590 1.00 87.75 93 GLN A CA 1
ATOM 733 C C . GLN A 1 93 ? -0.282 10.118 -9.586 1.00 87.75 93 GLN A C 1
ATOM 735 O O . GLN A 1 93 ? -1.383 10.577 -9.873 1.00 87.75 93 GLN A O 1
ATOM 740 N N . TYR A 1 94 ? 0.149 8.945 -10.059 1.00 88.69 94 TYR A N 1
ATOM 741 C CA . TYR A 1 94 ? -0.651 8.123 -10.966 1.00 88.69 94 TYR A CA 1
ATOM 742 C C . TYR A 1 94 ? -1.981 7.710 -10.333 1.00 88.69 94 TYR A C 1
ATOM 744 O O . TYR A 1 94 ? -3.016 7.793 -10.978 1.00 88.69 94 TYR A O 1
ATOM 752 N N . LEU A 1 95 ? -1.983 7.309 -9.057 1.00 84.88 95 LEU A N 1
ATOM 753 C CA . LEU A 1 95 ? -3.224 6.971 -8.361 1.00 84.88 95 LEU A CA 1
ATOM 754 C C . LEU A 1 95 ? -4.152 8.188 -8.220 1.00 84.88 95 LEU A C 1
ATOM 756 O O . LEU A 1 95 ? -5.366 8.042 -8.335 1.00 84.88 95 LEU A O 1
ATOM 760 N N . ALA A 1 96 ? -3.600 9.373 -7.952 1.00 82.44 96 ALA A N 1
ATOM 761 C CA . ALA A 1 96 ? -4.386 10.601 -7.863 1.00 82.44 96 ALA A CA 1
ATOM 762 C C . ALA A 1 96 ? -5.024 10.964 -9.214 1.00 82.44 96 ALA A C 1
ATOM 764 O O . ALA A 1 96 ? -6.210 11.280 -9.253 1.00 82.44 96 ALA A O 1
ATOM 765 N N . ASP A 1 97 ? -4.260 10.860 -10.303 1.00 82.75 97 ASP A N 1
ATOM 766 C CA . ASP A 1 97 ? -4.742 11.091 -11.668 1.00 82.75 97 ASP A CA 1
ATOM 767 C C . ASP A 1 97 ? -5.792 10.050 -12.079 1.00 82.75 97 ASP A C 1
ATOM 769 O O . ASP A 1 97 ? -6.886 10.413 -12.499 1.00 82.75 97 ASP A O 1
ATOM 773 N N . TYR A 1 98 ? -5.527 8.765 -11.818 1.00 83.00 98 TYR A N 1
ATOM 774 C CA . TYR A 1 98 ? -6.477 7.675 -12.043 1.00 83.00 98 TYR A CA 1
ATOM 775 C C . TYR A 1 98 ? -7.799 7.921 -11.311 1.00 83.00 98 TYR A C 1
ATOM 777 O O . TYR A 1 98 ? -8.857 7.752 -11.900 1.00 83.00 98 TYR A O 1
ATOM 785 N N . LYS A 1 99 ? -7.768 8.370 -10.050 1.00 76.69 99 LYS A N 1
ATOM 786 C CA . LYS A 1 99 ? -8.984 8.703 -9.287 1.00 76.69 99 LYS A CA 1
ATOM 787 C C . LYS A 1 99 ? -9.693 9.966 -9.775 1.00 76.69 99 LYS A C 1
ATOM 789 O O . LYS A 1 99 ? -10.892 10.105 -9.555 1.00 76.69 99 LYS A O 1
ATOM 794 N N . ALA A 1 100 ? -8.971 10.899 -10.388 1.00 74.56 100 ALA A N 1
ATOM 795 C CA . ALA A 1 100 ? -9.558 12.096 -10.978 1.00 74.56 100 ALA A CA 1
ATOM 796 C C . ALA A 1 100 ? -10.209 11.799 -12.341 1.00 74.56 100 ALA A C 1
ATOM 798 O O . ALA A 1 100 ? -11.278 12.330 -12.632 1.00 74.56 100 ALA A O 1
ATOM 799 N N . ALA A 1 101 ? -9.582 10.943 -13.155 1.00 70.62 101 ALA A N 1
ATOM 800 C CA . ALA A 1 101 ? -10.068 10.520 -14.469 1.00 70.62 101 ALA A CA 1
ATOM 801 C C . ALA A 1 101 ? -11.172 9.459 -14.373 1.00 70.62 101 ALA A C 1
ATOM 803 O O . ALA A 1 101 ? -12.137 9.481 -15.135 1.00 70.62 101 ALA A O 1
ATOM 804 N N . HIS A 1 102 ? -11.044 8.553 -13.408 1.00 64.00 102 HIS A N 1
ATOM 805 C CA . HIS A 1 102 ? -12.059 7.598 -12.999 1.00 64.00 102 HIS A CA 1
ATOM 806 C C . HIS A 1 102 ? -12.515 8.002 -11.600 1.00 64.00 102 HIS A C 1
ATOM 808 O O . HIS A 1 102 ? -12.034 7.431 -10.614 1.00 64.00 102 HIS A O 1
ATOM 814 N N . PRO A 1 103 ? -13.409 9.004 -11.479 1.00 54.22 103 PRO A N 1
ATOM 815 C CA . PRO A 1 103 ? -14.108 9.203 -10.229 1.00 54.22 103 PRO A CA 1
ATOM 816 C C . PRO A 1 103 ? -14.843 7.894 -9.969 1.00 54.22 103 PRO A C 1
ATOM 818 O O . PRO A 1 103 ? -15.853 7.613 -10.614 1.00 54.22 103 PRO A O 1
ATOM 821 N N . SER A 1 104 ? -14.309 7.054 -9.076 1.00 47.34 104 SER A N 1
ATOM 822 C CA . SER A 1 104 ? -15.104 5.994 -8.476 1.00 47.34 104 SER A CA 1
ATOM 823 C C . SER A 1 104 ? -16.362 6.710 -8.007 1.00 47.34 104 SER A C 1
ATOM 825 O O . SER A 1 104 ? -16.273 7.638 -7.192 1.00 47.34 104 SER A O 1
ATOM 827 N N . ALA A 1 105 ? -17.505 6.371 -8.609 1.00 38.91 105 ALA A N 1
ATOM 828 C CA . ALA A 1 105 ? -18.795 6.855 -8.153 1.00 38.91 105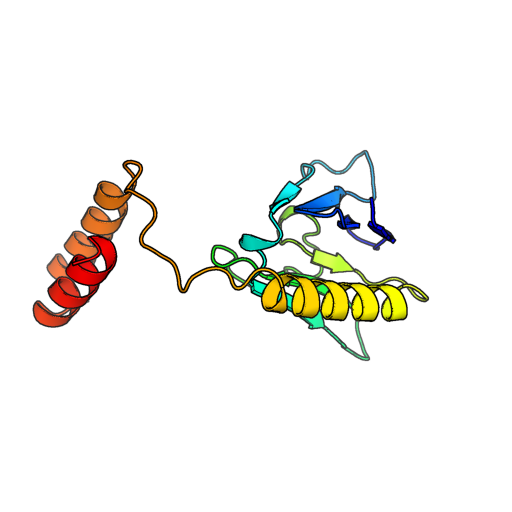 ALA A CA 1
ATOM 829 C C . ALA A 1 105 ? -18.811 6.722 -6.620 1.00 38.91 105 ALA A C 1
ATOM 831 O O . ALA A 1 105 ? -18.235 5.752 -6.109 1.00 38.91 105 ALA A O 1
ATOM 832 N N . PRO A 1 106 ? -19.357 7.694 -5.869 1.00 37.94 106 PRO A N 1
ATOM 833 C CA . PRO A 1 106 ? -19.446 7.576 -4.419 1.00 37.94 106 PRO A CA 1
ATOM 834 C C . PRO A 1 106 ? -20.162 6.268 -4.129 1.00 37.94 106 PRO A C 1
ATOM 836 O O . PRO A 1 106 ? -21.356 6.236 -4.370 1.00 37.94 106 PRO A O 1
ATOM 839 N N . ALA A 1 107 ? -19.416 5.227 -3.728 1.00 41.53 107 ALA A N 1
ATOM 840 C CA . ALA A 1 107 ? -19.850 3.836 -3.615 1.00 41.53 107 ALA A CA 1
ATOM 841 C C . ALA A 1 107 ? -21.338 3.653 -3.950 1.00 41.53 107 ALA A C 1
ATOM 843 O O . ALA A 1 107 ? -22.171 3.644 -3.043 1.00 41.53 107 ALA A O 1
ATOM 844 N N . ASP A 1 108 ? -21.682 3.585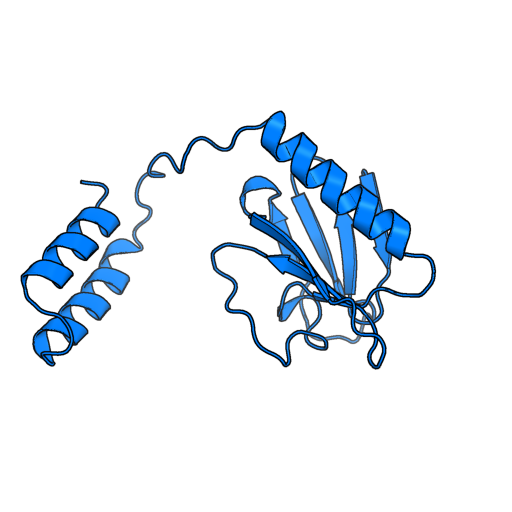 -5.243 1.00 30.61 108 ASP A N 1
ATOM 845 C CA . ASP A 1 108 ? -23.018 3.134 -5.607 1.00 30.61 108 ASP A CA 1
ATOM 846 C C . ASP A 1 108 ? -23.144 1.742 -4.974 1.00 30.61 108 ASP A C 1
ATOM 848 O O . ASP A 1 108 ? -22.202 0.945 -5.096 1.00 30.61 108 ASP A O 1
ATOM 852 N N . PRO A 1 109 ? -24.215 1.460 -4.212 1.00 38.47 109 PRO A N 1
ATOM 853 C CA . PRO A 1 109 ? -24.359 0.208 -3.493 1.00 38.47 109 PRO A CA 1
ATOM 854 C C . PRO A 1 109 ? -24.312 -0.936 -4.505 1.00 38.47 109 PRO A C 1
ATOM 856 O O . PRO A 1 109 ? -25.279 -1.220 -5.210 1.00 38.47 109 PRO A O 1
ATOM 859 N N . GLN A 1 110 ? -23.146 -1.573 -4.605 1.00 32.66 110 GLN A N 1
ATOM 860 C CA . GLN A 1 110 ? -22.941 -2.749 -5.430 1.00 32.66 110 GLN A CA 1
ATOM 861 C C . GLN A 1 110 ? -23.991 -3.784 -5.005 1.00 32.66 110 GLN A C 1
ATOM 863 O O . GLN A 1 110 ? -24.126 -4.026 -3.800 1.00 32.66 110 GLN A O 1
ATOM 868 N N . PRO A 1 111 ? -24.767 -4.369 -5.939 1.00 40.22 111 PRO A N 1
ATOM 869 C CA . PRO A 1 111 ? -25.841 -5.286 -5.595 1.00 40.22 111 PRO A CA 1
ATOM 870 C C . PRO A 1 111 ? -25.300 -6.382 -4.684 1.00 40.22 111 PRO A C 1
ATOM 872 O O . PRO A 1 111 ? -24.333 -7.071 -5.017 1.00 40.22 111 PRO A O 1
ATOM 875 N N . ALA A 1 112 ? -25.925 -6.476 -3.511 1.00 42.38 112 ALA A N 1
ATOM 876 C CA . ALA A 1 112 ? -25.613 -7.402 -2.442 1.00 42.38 112 ALA A CA 1
ATOM 877 C C . ALA A 1 112 ? -25.370 -8.818 -2.987 1.00 42.38 112 ALA A C 1
ATOM 879 O O . ALA A 1 112 ? -26.299 -9.584 -3.233 1.00 42.38 112 ALA A O 1
ATOM 880 N N . SER A 1 113 ? -24.100 -9.187 -3.137 1.00 37.69 113 SER A N 1
ATOM 881 C CA . SER A 1 113 ? -23.709 -10.589 -3.023 1.00 37.69 113 SER A CA 1
ATOM 882 C C . SER A 1 113 ? -23.857 -10.984 -1.545 1.00 37.69 113 SER A C 1
ATOM 884 O O . SER A 1 113 ? -23.685 -10.120 -0.684 1.00 37.69 113 SER A O 1
ATOM 886 N N . PRO A 1 114 ? -24.224 -12.236 -1.218 1.00 44.97 114 PRO A N 1
ATOM 887 C CA . PRO A 1 114 ? -24.887 -12.612 0.038 1.00 44.97 114 PRO A CA 1
ATOM 888 C C . PRO A 1 114 ? -23.954 -12.659 1.272 1.00 44.97 114 PRO A C 1
ATOM 890 O O . PRO A 1 114 ? -23.868 -13.662 1.972 1.00 44.97 114 PRO A O 1
ATOM 893 N N . LEU A 1 115 ? -23.274 -11.553 1.567 1.00 47.91 115 LEU A N 1
ATOM 894 C CA . LEU A 1 115 ? -22.561 -11.258 2.809 1.00 47.91 115 LEU A CA 1
ATOM 895 C C . LEU A 1 115 ? -23.386 -10.539 3.912 1.00 47.91 115 LEU A C 1
ATOM 897 O O . LEU A 1 115 ? -22.945 -10.606 5.061 1.00 47.91 115 LEU A O 1
ATOM 901 N N . PRO A 1 116 ? -24.580 -9.929 3.687 1.00 52.97 116 PRO A N 1
ATOM 902 C CA . PRO A 1 116 ? -25.212 -9.099 4.719 1.00 52.97 116 PRO A CA 1
ATOM 903 C C . PRO A 1 116 ? -25.715 -9.894 5.930 1.00 52.97 116 PRO A C 1
ATOM 905 O O . PRO A 1 116 ? -25.875 -9.332 7.006 1.00 52.97 116 PRO A O 1
ATOM 908 N N . VAL A 1 117 ? -25.937 -11.207 5.813 1.00 57.31 117 VAL A N 1
ATOM 909 C CA . VAL A 1 117 ? -26.457 -12.018 6.931 1.00 57.31 117 VAL A CA 1
ATOM 910 C C . VAL A 1 117 ? -25.441 -12.128 8.070 1.00 57.31 117 VAL A C 1
ATOM 912 O O . VAL A 1 117 ? -25.816 -12.034 9.237 1.00 57.31 117 VAL A O 1
ATOM 915 N N . LYS A 1 118 ? -24.151 -12.271 7.742 1.00 56.41 118 LYS A N 1
ATOM 916 C CA . LYS A 1 118 ? -23.102 -12.506 8.741 1.00 56.41 118 LYS A CA 1
ATOM 917 C C . LYS A 1 118 ? -22.793 -11.241 9.550 1.00 56.41 118 LYS A C 1
ATOM 919 O O . LYS A 1 118 ? -22.697 -11.305 10.771 1.00 56.41 118 LYS A O 1
ATOM 924 N N . GLU A 1 119 ? -22.741 -10.087 8.885 1.00 61.78 119 GLU A N 1
ATOM 925 C CA . GLU A 1 119 ? -22.562 -8.785 9.545 1.00 61.78 119 GLU A CA 1
ATOM 926 C C . GLU A 1 119 ? -23.801 -8.367 10.360 1.00 61.78 119 GLU A C 1
ATOM 928 O O . GLU A 1 119 ? -23.672 -7.799 11.447 1.00 61.78 119 GLU A O 1
ATOM 933 N N . LEU A 1 120 ? -25.015 -8.708 9.899 1.00 67.56 120 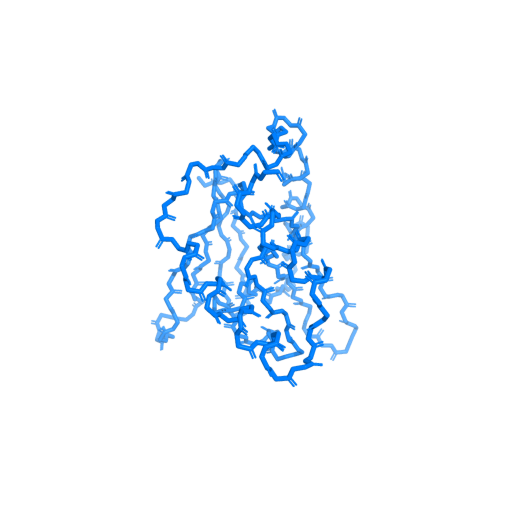LEU A N 1
ATOM 934 C CA . LEU A 1 120 ? -26.245 -8.508 10.676 1.00 67.56 120 LEU A CA 1
ATOM 935 C C . LEU A 1 120 ? -26.285 -9.383 11.940 1.00 67.56 120 LEU A C 1
ATOM 937 O O . LEU A 1 120 ? -26.756 -8.919 12.981 1.00 67.56 120 LEU A O 1
ATOM 941 N N . GLU A 1 121 ? -25.779 -10.618 11.876 1.00 70.00 121 GLU A N 1
ATOM 942 C CA . GLU A 1 121 ? -25.649 -11.501 13.043 1.00 70.00 121 GLU A CA 1
ATOM 943 C C . GLU A 1 121 ? -24.697 -10.925 14.100 1.00 70.00 121 GLU A C 1
ATOM 945 O O . GLU A 1 121 ? -25.008 -10.951 15.296 1.00 70.00 121 GLU A O 1
ATOM 950 N N . GLU A 1 122 ? -23.561 -10.361 13.681 1.00 72.38 122 GLU A N 1
ATOM 951 C CA . GLU A 1 122 ? -22.613 -9.723 14.600 1.00 72.38 122 GLU A CA 1
ATOM 952 C C . GLU A 1 122 ? -23.213 -8.475 15.260 1.00 72.38 122 GLU A C 1
ATOM 954 O O . GLU A 1 122 ? -23.126 -8.324 16.482 1.00 72.38 122 GLU A O 1
ATOM 959 N N . LEU A 1 123 ? -23.920 -7.630 14.502 1.00 75.75 123 LEU A N 1
ATOM 960 C CA . LEU A 1 123 ? -24.627 -6.478 15.068 1.00 75.75 123 LEU A CA 1
ATOM 961 C C . LEU A 1 123 ? -25.739 -6.882 16.046 1.00 75.75 123 LEU A C 1
ATOM 963 O O . LEU A 1 123 ? -25.901 -6.244 17.090 1.00 75.75 123 LEU A O 1
ATOM 967 N N . ALA A 1 124 ? -26.494 -7.944 15.746 1.00 73.38 124 ALA A N 1
ATOM 968 C CA . ALA A 1 124 ? -27.558 -8.429 16.622 1.00 73.38 124 ALA A CA 1
ATOM 969 C C . ALA A 1 124 ? -26.997 -8.943 17.956 1.00 73.38 124 ALA A C 1
ATOM 971 O O . ALA A 1 124 ? -27.548 -8.626 19.012 1.00 73.38 124 ALA A O 1
ATOM 972 N N . ARG A 1 125 ? -25.861 -9.655 17.921 1.00 74.75 125 ARG A N 1
ATOM 973 C CA . ARG A 1 125 ? -25.141 -10.095 19.127 1.00 74.75 125 ARG A CA 1
ATOM 974 C C . ARG A 1 125 ? -24.642 -8.925 19.971 1.00 74.75 125 ARG A C 1
ATOM 976 O O . ARG A 1 125 ? -24.689 -9.001 21.195 1.00 74.75 125 ARG A O 1
ATOM 983 N N . LEU A 1 126 ? -24.160 -7.849 19.350 1.00 75.62 126 LEU A N 1
ATOM 984 C CA . LEU A 1 126 ? -23.690 -6.661 20.074 1.00 75.62 126 LEU A CA 1
ATOM 985 C C . LEU A 1 126 ? -24.842 -5.905 20.757 1.00 75.62 126 LEU A C 1
ATOM 987 O O . LEU A 1 126 ? -24.685 -5.462 21.896 1.00 75.62 126 LEU A O 1
ATOM 991 N N . ARG A 1 127 ? -26.013 -5.816 20.111 1.00 75.25 127 ARG A N 1
ATOM 992 C CA . ARG A 1 127 ? -27.236 -5.253 20.711 1.00 75.25 127 ARG A CA 1
ATOM 993 C C . ARG A 1 127 ? -27.728 -6.085 21.896 1.00 75.25 127 ARG A C 1
ATOM 995 O O . ARG A 1 127 ? -28.038 -5.531 22.943 1.00 75.25 127 ARG A O 1
ATOM 1002 N N . ASP A 1 128 ? -27.780 -7.408 21.743 1.00 75.25 128 ASP A N 1
ATOM 1003 C CA . ASP A 1 128 ? -28.276 -8.323 22.784 1.00 75.25 128 ASP A CA 1
ATOM 1004 C C . ASP A 1 128 ? -27.414 -8.277 24.058 1.00 75.25 128 ASP A C 1
ATOM 1006 O O . ASP A 1 128 ? -27.910 -8.355 25.178 1.00 75.25 128 ASP A O 1
ATOM 1010 N N . ARG A 1 129 ? -26.112 -8.023 23.890 1.00 77.00 129 ARG A N 1
ATOM 1011 C CA . ARG A 1 129 ? -25.167 -7.797 24.993 1.00 77.00 129 ARG A CA 1
ATOM 1012 C C . ARG A 1 129 ? -25.245 -6.394 25.610 1.00 77.00 129 ARG A C 1
ATOM 1014 O O . ARG A 1 129 ? -24.444 -6.093 26.491 1.00 77.00 129 ARG A O 1
ATOM 1021 N N . GLY A 1 130 ? -26.153 -5.536 25.140 1.00 77.44 130 GLY A N 1
ATOM 1022 C CA . GLY A 1 130 ? -26.312 -4.155 25.603 1.00 77.44 130 GLY A CA 1
ATOM 1023 C C . GLY A 1 130 ? -25.159 -3.222 25.220 1.00 77.44 130 GLY A C 1
ATOM 1024 O O . GLY A 1 130 ? -25.028 -2.156 25.810 1.00 77.44 130 GLY A O 1
ATOM 1025 N N . ILE A 1 131 ? -24.305 -3.624 24.267 1.00 76.38 131 ILE A N 1
ATOM 1026 C CA . ILE A 1 131 ? -23.164 -2.820 23.792 1.00 76.38 131 ILE A CA 1
ATOM 1027 C C . ILE A 1 131 ? -23.638 -1.770 22.784 1.00 76.38 131 ILE A C 1
ATOM 1029 O O . ILE A 1 131 ? -23.101 -0.669 22.749 1.00 76.38 131 ILE A O 1
ATOM 1033 N N . LEU A 1 132 ? -24.639 -2.121 21.972 1.00 70.56 132 LEU A N 1
ATOM 1034 C CA . LEU A 1 132 ? -25.308 -1.203 21.057 1.00 70.56 132 LEU A CA 1
ATOM 1035 C C . LEU A 1 132 ? -26.710 -0.887 21.565 1.00 70.56 132 LEU A C 1
ATOM 1037 O O . LEU A 1 132 ? -27.467 -1.794 21.923 1.00 70.56 132 LEU A O 1
ATOM 1041 N N . THR A 1 133 ? -27.081 0.386 21.516 1.00 77.12 133 THR A N 1
ATOM 1042 C CA . THR A 1 133 ? -28.468 0.796 21.733 1.00 77.12 133 THR A CA 1
ATOM 1043 C C . THR A 1 133 ? -29.342 0.443 20.523 1.00 77.12 133 THR A C 1
ATOM 1045 O O . THR A 1 133 ? -28.859 0.185 19.416 1.00 77.12 133 THR A O 1
ATOM 1048 N N . GLN A 1 134 ? -30.661 0.404 20.730 1.00 74.12 134 GLN A N 1
ATOM 1049 C CA . GLN A 1 134 ? -31.628 0.040 19.689 1.00 74.1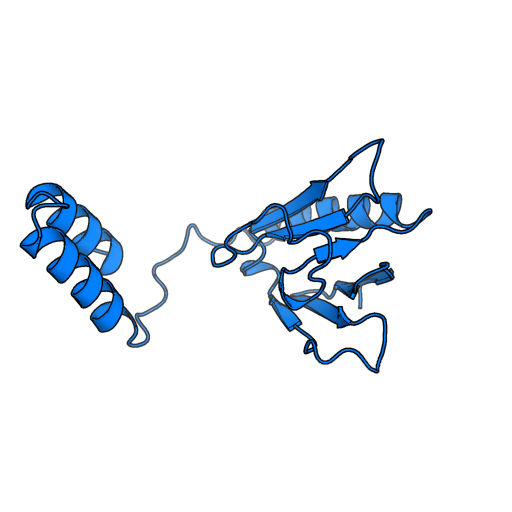2 134 GLN A CA 1
ATOM 1050 C C . GLN A 1 134 ? -31.557 0.987 18.472 1.00 74.12 134 GLN A C 1
ATOM 1052 O O . GLN A 1 134 ? -31.715 0.534 17.339 1.00 74.12 134 GLN A O 1
ATOM 1057 N N . GLU A 1 135 ? -31.271 2.271 18.701 1.00 78.12 135 GLU A N 1
ATOM 1058 C CA . GLU A 1 135 ? -31.130 3.298 17.659 1.00 78.12 135 GLU A CA 1
ATOM 1059 C C . GLU A 1 135 ? -29.836 3.134 16.849 1.00 78.12 135 GLU A C 1
ATOM 1061 O O . GLU A 1 135 ? -29.858 3.192 15.620 1.00 78.12 135 GLU A O 1
ATOM 1066 N N . GLU A 1 136 ? -28.714 2.846 17.512 1.00 74.56 136 GLU A N 1
ATOM 1067 C CA . GLU A 1 136 ? -27.428 2.607 16.840 1.00 74.56 136 GLU A CA 1
ATOM 1068 C C . GLU A 1 136 ? -27.449 1.335 15.988 1.00 74.56 136 GLU A C 1
ATOM 1070 O O . GLU A 1 136 ? -26.847 1.281 14.911 1.00 74.56 136 GLU A O 1
ATOM 1075 N N . PHE A 1 137 ? -28.172 0.315 16.453 1.00 79.44 137 PHE A N 1
ATOM 1076 C CA . PHE A 1 137 ? -28.389 -0.911 15.697 1.00 79.44 137 PHE A CA 1
ATOM 1077 C C . PHE A 1 137 ? -29.201 -0.648 14.425 1.00 79.44 137 PHE A C 1
ATOM 1079 O O . PHE A 1 137 ? -28.825 -1.128 13.357 1.00 79.44 137 PHE A O 1
ATOM 1086 N N . ASP A 1 138 ? -30.281 0.133 14.514 1.00 75.31 138 ASP A N 1
ATOM 1087 C CA . ASP A 1 138 ? -31.138 0.431 13.362 1.00 75.31 138 ASP A CA 1
ATOM 1088 C C . ASP A 1 138 ? -30.413 1.292 12.315 1.00 75.31 138 ASP A C 1
ATOM 1090 O O . ASP A 1 138 ? -30.485 1.000 11.120 1.00 75.31 138 ASP A O 1
ATOM 1094 N N . ALA A 1 139 ? -29.624 2.279 12.757 1.00 75.44 139 ALA A N 1
ATOM 1095 C CA . ALA A 1 139 ? -28.806 3.113 11.878 1.00 75.44 139 ALA A CA 1
ATOM 1096 C C . ALA A 1 139 ? -27.761 2.289 11.107 1.00 75.44 139 ALA A C 1
ATOM 1098 O O . ALA A 1 139 ? -27.647 2.412 9.886 1.00 75.44 139 ALA A O 1
ATOM 1099 N N . LYS A 1 140 ? -27.031 1.395 11.791 1.00 71.94 140 LYS A N 1
ATOM 1100 C CA . LYS A 1 140 ? -26.046 0.523 11.129 1.00 71.94 140 LYS A CA 1
ATOM 1101 C C . LYS A 1 140 ? -26.696 -0.540 10.250 1.00 71.94 140 LYS A C 1
ATOM 1103 O O . LYS A 1 140 ? -26.171 -0.830 9.181 1.00 71.94 140 LYS A O 1
ATOM 1108 N N . LYS A 1 141 ? -27.846 -1.084 10.657 1.00 72.25 141 LYS A N 1
ATOM 1109 C CA . LYS A 1 141 ? -28.627 -2.036 9.859 1.00 72.25 141 LYS A CA 1
ATOM 1110 C C . LYS A 1 141 ? -29.127 -1.411 8.556 1.00 72.25 141 LYS A C 1
ATOM 1112 O O . LYS A 1 141 ? -29.020 -2.052 7.519 1.00 72.25 141 LYS A O 1
ATOM 1117 N N . LYS A 1 142 ? -29.632 -0.174 8.585 1.00 72.81 142 LYS A N 1
ATOM 1118 C CA . LYS A 1 142 ? -30.040 0.564 7.375 1.00 72.81 142 LYS A CA 1
ATOM 1119 C C . LYS A 1 142 ? -28.859 0.851 6.455 1.00 72.81 142 LYS A C 1
ATOM 1121 O O . LYS A 1 142 ? -28.934 0.547 5.271 1.00 72.81 142 LYS A O 1
ATOM 1126 N N . GLN A 1 143 ? -27.735 1.289 7.027 1.00 67.00 143 GLN A N 1
ATOM 1127 C CA . GLN A 1 143 ? -26.495 1.506 6.281 1.00 67.00 143 GLN A CA 1
ATOM 1128 C C . GLN A 1 143 ? -25.983 0.218 5.607 1.00 67.00 143 GLN A C 1
ATOM 1130 O O . GLN A 1 143 ? -25.520 0.263 4.473 1.00 67.00 143 GLN A O 1
ATOM 1135 N N . LEU A 1 144 ? -26.091 -0.932 6.282 1.00 66.38 144 LEU A N 1
ATOM 1136 C CA . LEU A 1 144 ? -25.722 -2.247 5.736 1.00 66.38 144 LEU A CA 1
ATOM 1137 C C . LEU A 1 144 ? -26.708 -2.775 4.690 1.00 66.38 144 LEU A C 1
ATOM 1139 O O . LEU A 1 144 ? -26.315 -3.538 3.813 1.00 66.38 144 LEU A O 1
ATOM 1143 N N . LEU A 1 145 ? -27.983 -2.398 4.788 1.00 65.19 145 LEU A N 1
ATOM 1144 C CA . LEU A 1 145 ? -29.025 -2.781 3.833 1.00 65.19 145 LEU A CA 1
ATOM 1145 C C . LEU A 1 145 ? -29.149 -1.799 2.656 1.00 65.19 145 LEU A C 1
ATOM 1147 O O . LEU A 1 145 ? -29.947 -2.056 1.758 1.00 65.19 145 LEU A O 1
ATOM 1151 N N . GLY A 1 146 ? -28.367 -0.713 2.643 1.00 60.94 146 GLY A N 1
ATOM 1152 C CA . GLY A 1 146 ? -28.390 0.304 1.589 1.00 60.94 146 GLY A CA 1
ATOM 1153 C C . GLY A 1 146 ? -29.715 1.072 1.491 1.00 60.94 146 GLY A C 1
ATOM 1154 O O . GLY A 1 146 ? -30.092 1.464 0.389 1.00 60.94 146 GLY A O 1
ATOM 1155 N N . LEU A 1 147 ? -30.429 1.230 2.617 1.00 50.66 147 LEU A N 1
ATOM 1156 C CA . LEU A 1 147 ? -31.747 1.880 2.734 1.00 50.66 147 LEU A CA 1
ATOM 1157 C C . LEU A 1 147 ? -31.666 3.281 3.346 1.00 50.66 147 LEU A C 1
ATOM 1159 O O . LEU A 1 147 ? -30.892 3.452 4.317 1.00 50.66 147 LEU A O 1
#

Foldseek 3Di:
DPDWAAFPQWIWDDDPFWIWTGGNDPPDPDDIDIGTLLQQPAWDWAPDPVDQIKIARDGPPQDDDPVLCRVGVNRRIGRHDPPCVVVSVVVRVSSVVSCVVDVPDPPPPDPDDPPLVVVLVVLVVCVVVVNDDPVRSVVVNCVSVVD

Sequence (147 aa):
MILRITGGTSILELYEDQIVLRPTVDSDDRPTKTIPLDQVSMIWVSRSFFRTPYLQVVTPDLVRTKKDAYQGTAANVVQIMPGNMPKVDQLQQYLADYKAAHPSAPADPQPASPLPVKELEELARLRDRGILTQEEFDAKKKQLLGL

Secondary structure (DSSP, 8-state):
--EEEE-SSEEEEE-SSEEEEEESSTT--SPPEEEEGGG--EEEEE--SSS--EEEEE-TT----TTGGGTGGGGTEEE--TT-HHHHHHHHHHHHHHHHHS---S-------S-HHHHHHHHHHHHHTTSS-HHHHHHHHHHHHT-

Radius of gyration: 18.75 Å; chains: 1; bounding box: 49×31×42 Å

pLDDT: mean 79.25, std 15.3, range [30.61, 95.94]